Protein AF-A0A485JNU6-F1 (afdb_monomer_lite)

Radius of gyration: 19.44 Å; chains: 1; bounding box: 42×52×50 Å

pLDDT: mean 70.12, std 13.28, range [35.22, 85.44]

Structure (mmCIF, N/CA/C/O backbone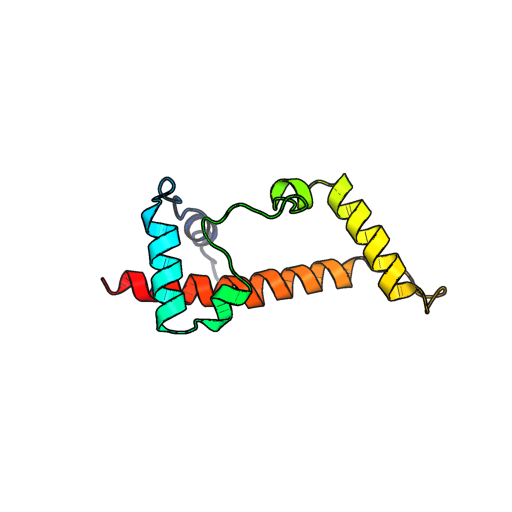):
data_AF-A0A485JNU6-F1
#
_entry.id   AF-A0A485JNU6-F1
#
loop_
_atom_site.group_PDB
_atom_site.id
_atom_site.type_symbol
_atom_site.label_atom_id
_atom_site.label_alt_id
_atom_site.label_comp_id
_atom_site.label_asym_id
_atom_site.label_entity_id
_atom_site.label_seq_id
_atom_site.pdbx_PDB_ins_code
_atom_site.Cartn_x
_atom_site.Cartn_y
_atom_site.Cartn_z
_atom_site.occupancy
_atom_site.B_iso_or_equiv
_atom_site.auth_seq_id
_atom_site.auth_comp_id
_atom_site.auth_asym_id
_atom_site.auth_atom_id
_atom_site.pdbx_PDB_model_num
ATOM 1 N N . MET A 1 1 ? 23.496 36.790 13.966 1.00 37.41 1 MET A N 1
ATOM 2 C CA . MET A 1 1 ? 22.168 36.140 13.982 1.00 37.41 1 MET A CA 1
ATOM 3 C C . MET A 1 1 ? 22.315 34.749 13.380 1.00 37.41 1 MET A C 1
ATOM 5 O O . MET A 1 1 ? 22.243 34.613 12.170 1.00 37.41 1 MET A O 1
ATOM 9 N N . ALA A 1 2 ? 22.625 33.742 14.199 1.00 35.22 2 ALA A N 1
ATOM 10 C CA . ALA A 1 2 ? 22.737 32.352 13.760 1.00 35.22 2 ALA A CA 1
ATOM 11 C C . ALA A 1 2 ? 21.546 31.586 14.339 1.00 35.22 2 ALA A C 1
ATOM 13 O O . ALA A 1 2 ? 21.420 31.462 15.557 1.00 35.22 2 ALA A O 1
ATOM 14 N N . TYR A 1 3 ? 20.642 31.148 13.465 1.00 41.25 3 TYR A N 1
ATOM 15 C CA . TYR A 1 3 ? 19.515 30.297 13.829 1.00 41.25 3 TYR A CA 1
ATOM 16 C C . TYR A 1 3 ? 20.069 28.966 14.348 1.00 41.25 3 TYR A C 1
ATOM 18 O O . TYR A 1 3 ? 20.634 28.176 13.597 1.00 41.25 3 TYR A O 1
ATOM 26 N N . ARG A 1 4 ? 19.949 28.740 15.657 1.00 42.59 4 ARG A N 1
ATOM 27 C CA . ARG A 1 4 ? 20.253 27.461 16.298 1.00 42.59 4 ARG A CA 1
ATOM 28 C C . ARG A 1 4 ? 18.991 26.609 16.195 1.00 42.59 4 ARG A C 1
ATOM 30 O O . ARG A 1 4 ? 18.129 26.666 17.067 1.00 42.59 4 ARG A O 1
ATOM 37 N N . SER A 1 5 ? 18.844 25.892 15.086 1.00 44.84 5 SER A N 1
ATOM 38 C CA . SER A 1 5 ? 17.778 24.906 14.896 1.00 44.84 5 SER A CA 1
ATOM 39 C C . SER A 1 5 ? 17.937 23.824 15.966 1.00 44.84 5 SER A C 1
ATOM 41 O O . SER A 1 5 ? 18.930 23.100 15.977 1.00 44.84 5 SER A O 1
ATOM 43 N N . ALA A 1 6 ? 17.013 23.767 16.922 1.00 48.31 6 ALA A N 1
ATOM 44 C CA . ALA A 1 6 ? 17.034 22.781 17.994 1.00 48.31 6 ALA A CA 1
ATOM 45 C C . ALA A 1 6 ? 16.864 21.360 17.413 1.00 48.31 6 ALA A C 1
ATOM 47 O O . ALA A 1 6 ? 15.882 21.130 16.704 1.00 48.31 6 ALA A O 1
ATOM 48 N N . PRO A 1 7 ? 17.736 20.386 17.737 1.00 47.34 7 PRO A N 1
ATOM 49 C CA . PRO A 1 7 ? 17.622 19.004 17.261 1.00 47.34 7 PRO A CA 1
ATOM 50 C C . PRO A 1 7 ? 16.584 18.202 18.072 1.00 47.34 7 PRO A C 1
ATOM 52 O O . PRO A 1 7 ? 16.773 17.027 18.354 1.00 47.34 7 PRO A O 1
ATOM 55 N N . LEU A 1 8 ? 15.492 18.840 18.509 1.00 47.16 8 LEU A N 1
ATOM 56 C CA . LEU A 1 8 ? 14.525 18.244 19.441 1.00 47.16 8 LEU A CA 1
ATOM 57 C C . LEU A 1 8 ? 13.275 17.666 18.765 1.00 47.16 8 LEU A C 1
ATOM 59 O O . LEU A 1 8 ? 12.410 17.139 19.458 1.00 47.16 8 LEU A O 1
ATOM 63 N N . TYR A 1 9 ? 13.158 17.753 17.437 1.00 44.72 9 TYR A N 1
ATOM 64 C CA . TYR A 1 9 ? 11.950 17.308 16.729 1.00 44.72 9 TYR A CA 1
ATOM 65 C C . TYR A 1 9 ? 12.046 15.924 16.078 1.00 44.72 9 TYR A C 1
ATOM 67 O O . TYR A 1 9 ? 11.007 15.320 15.823 1.00 44.72 9 TYR A O 1
ATOM 75 N N . GLU A 1 10 ? 13.243 15.379 15.855 1.00 44.72 10 GLU A N 1
ATOM 76 C CA . GLU A 1 10 ? 13.376 14.051 15.235 1.00 44.72 10 GLU A CA 1
ATOM 77 C C . GLU A 1 10 ? 12.984 12.915 16.185 1.00 44.72 10 GLU A C 1
ATOM 79 O O . GLU A 1 10 ? 12.347 11.956 15.762 1.00 44.72 10 GLU A O 1
ATOM 84 N N . ASP A 1 11 ? 13.243 13.054 17.486 1.00 46.91 11 ASP A N 1
ATOM 85 C CA . ASP A 1 11 ? 12.910 12.007 18.460 1.00 46.91 11 ASP A CA 1
ATOM 86 C C . ASP A 1 11 ? 11.410 11.928 18.803 1.00 46.91 11 ASP A C 1
ATOM 88 O O . ASP A 1 11 ? 10.934 10.897 19.277 1.00 46.91 11 ASP A O 1
ATOM 92 N N . VAL A 1 12 ? 10.640 12.997 18.570 1.00 50.81 12 VAL A N 1
ATOM 93 C CA . VAL A 1 12 ? 9.218 13.062 18.965 1.00 50.81 12 VAL A CA 1
ATOM 94 C C . VAL A 1 12 ? 8.301 12.460 17.899 1.00 50.81 12 VAL A C 1
ATOM 96 O O . VAL A 1 12 ? 7.276 11.870 18.236 1.00 50.81 12 VAL A O 1
ATOM 99 N N . ILE A 1 13 ? 8.669 12.556 16.619 1.00 52.53 13 ILE A N 1
ATOM 100 C CA . ILE A 1 13 ? 7.831 12.058 15.517 1.00 52.53 13 ILE A CA 1
ATOM 101 C C . ILE A 1 13 ? 7.850 10.521 15.462 1.00 52.53 13 ILE A C 1
ATOM 103 O O . ILE A 1 13 ? 6.830 9.908 15.151 1.00 52.53 13 ILE A O 1
ATOM 107 N N . TRP A 1 14 ? 8.966 9.889 15.840 1.00 49.03 14 TRP A N 1
ATOM 108 C CA . TRP A 1 14 ? 9.146 8.435 15.737 1.00 49.03 14 TRP A CA 1
ATOM 109 C C . TRP A 1 14 ? 8.877 7.653 17.032 1.00 49.03 14 TRP A C 1
ATOM 111 O O . TRP A 1 14 ? 8.797 6.428 16.991 1.00 49.03 14 TRP A O 1
ATOM 121 N N . ARG A 1 15 ? 8.691 8.326 18.178 1.00 44.19 15 ARG A N 1
ATOM 122 C CA . ARG A 1 15 ? 8.398 7.691 19.481 1.00 44.19 15 ARG A CA 1
ATOM 123 C C . ARG A 1 15 ? 6.930 7.779 19.892 1.00 44.19 15 ARG A C 1
ATOM 125 O O . ARG A 1 15 ? 6.617 7.871 21.079 1.00 44.19 15 ARG A O 1
ATOM 132 N N . THR A 1 16 ? 5.998 7.693 18.947 1.00 46.50 16 THR A N 1
ATOM 133 C CA . THR A 1 16 ? 4.693 7.147 19.333 1.00 46.50 16 THR A CA 1
ATOM 134 C C . THR A 1 16 ? 4.935 5.676 19.630 1.00 46.50 16 THR A C 1
ATOM 136 O O . THR A 1 16 ? 5.048 4.857 18.726 1.00 46.50 16 THR A O 1
ATOM 139 N N . HIS A 1 17 ? 5.109 5.359 20.914 1.00 45.12 17 HIS A N 1
ATOM 140 C CA . HIS A 1 17 ? 5.070 3.992 21.401 1.00 45.12 17 HIS A CA 1
ATOM 141 C C . HIS A 1 17 ? 3.734 3.420 20.927 1.00 45.12 17 HIS A C 1
ATOM 143 O O . HIS A 1 17 ? 2.692 3.745 21.497 1.00 45.12 17 HIS A O 1
ATOM 149 N N . LEU A 1 18 ? 3.753 2.660 19.829 1.00 48.41 18 LEU A N 1
ATOM 150 C CA . LEU A 1 18 ? 2.603 1.902 19.362 1.00 48.41 18 LEU A CA 1
ATOM 151 C C . LEU A 1 18 ? 2.252 0.993 20.534 1.00 48.41 18 LEU A C 1
ATOM 153 O O . LEU A 1 18 ? 2.978 0.044 20.832 1.00 48.41 18 LEU A O 1
ATOM 157 N N . GLN A 1 19 ? 1.222 1.378 21.290 1.00 48.44 19 GLN A N 1
ATOM 158 C CA . GLN A 1 19 ? 0.692 0.541 22.351 1.00 48.44 19 GLN A CA 1
ATOM 159 C C . GLN A 1 19 ? 0.428 -0.847 21.755 1.00 48.44 19 GLN A C 1
ATOM 161 O O . GLN A 1 19 ? 0.094 -0.942 20.566 1.00 48.44 19 GLN A O 1
ATOM 166 N N . PRO A 1 20 ? 0.658 -1.917 22.536 1.00 48.06 20 PRO A N 1
ATOM 167 C CA . PRO A 1 20 ? 0.444 -3.279 22.069 1.00 48.06 20 PRO A CA 1
ATOM 168 C C . PRO A 1 20 ? -0.925 -3.375 21.398 1.00 48.06 20 PRO A C 1
ATOM 170 O O . PRO A 1 20 ? -1.860 -2.721 21.840 1.00 48.06 20 PRO A O 1
ATOM 173 N N . GLN A 1 21 ? -0.980 -4.131 20.299 1.00 54.06 21 GLN A N 1
ATOM 174 C CA . GLN A 1 21 ? -2.117 -4.261 19.388 1.00 54.06 21 GLN A CA 1
ATOM 175 C C . GLN A 1 21 ? -3.445 -4.398 20.143 1.00 54.06 21 GLN A C 1
ATOM 177 O O . GLN A 1 21 ? -3.879 -5.499 20.476 1.00 54.06 21 GLN A O 1
ATOM 182 N N . ASP A 1 22 ? -4.103 -3.272 20.404 1.00 55.38 22 ASP A N 1
ATOM 183 C CA . ASP A 1 22 ? -5.470 -3.280 20.882 1.00 55.38 22 ASP A CA 1
ATOM 184 C C . ASP A 1 22 ? -6.306 -3.777 19.705 1.00 55.38 22 ASP A C 1
ATOM 186 O O . ASP A 1 22 ? -6.473 -3.057 18.719 1.00 55.38 22 ASP A O 1
ATOM 190 N N . ALA A 1 23 ? -6.865 -4.985 19.787 1.00 56.94 23 ALA A N 1
ATOM 191 C CA . ALA A 1 23 ? -7.852 -5.463 18.811 1.00 56.94 23 ALA A CA 1
ATOM 192 C C . ALA A 1 23 ? -9.003 -4.441 18.629 1.00 56.94 23 ALA A C 1
ATOM 194 O O . ALA A 1 23 ? -9.599 -4.311 17.561 1.00 56.94 23 ALA A O 1
ATOM 195 N N . GLY A 1 24 ? -9.258 -3.614 19.652 1.00 67.50 24 GLY A N 1
ATOM 196 C CA . GLY A 1 24 ? -10.185 -2.486 19.583 1.00 67.50 24 GLY A CA 1
ATOM 197 C C . GLY A 1 24 ? -9.716 -1.305 18.724 1.00 67.50 24 GLY A C 1
ATOM 198 O O . GLY A 1 24 ? -10.555 -0.550 18.239 1.00 67.50 24 GLY A O 1
ATOM 199 N N . LEU A 1 25 ? -8.413 -1.114 18.489 1.00 73.69 25 LEU A N 1
ATOM 200 C CA . LEU A 1 25 ? -7.890 0.022 17.725 1.00 73.69 25 LEU A CA 1
ATOM 201 C C . LEU A 1 25 ? -8.230 -0.094 16.242 1.00 73.69 25 LEU A C 1
ATOM 203 O O . LEU A 1 25 ? -8.721 0.884 15.677 1.00 73.69 25 LEU A O 1
ATOM 207 N N . ALA A 1 26 ? -8.012 -1.262 15.636 1.00 77.75 26 ALA A N 1
ATOM 208 C CA . ALA A 1 26 ? -8.362 -1.503 14.240 1.00 77.75 26 ALA A CA 1
ATOM 209 C C . ALA A 1 26 ? -9.876 -1.389 14.027 1.00 77.75 26 ALA A C 1
ATOM 211 O O . ALA A 1 26 ? -10.320 -0.675 13.125 1.00 77.75 26 ALA A O 1
ATOM 212 N N . GLN A 1 27 ? -10.665 -1.981 14.929 1.00 77.25 27 GLN A N 1
ATOM 213 C CA . GLN A 1 27 ? -12.123 -1.893 14.893 1.00 77.25 27 GLN A CA 1
ATOM 214 C C . GLN A 1 27 ? -12.630 -0.452 15.073 1.00 77.25 27 GLN A C 1
ATOM 216 O O . GLN A 1 27 ? -13.525 -0.017 14.351 1.00 77.25 27 GLN A O 1
ATOM 221 N N . ALA A 1 28 ? -12.036 0.332 15.976 1.00 74.94 28 ALA A N 1
ATOM 222 C CA . ALA A 1 28 ? -12.404 1.732 16.190 1.00 74.94 28 ALA A CA 1
ATOM 223 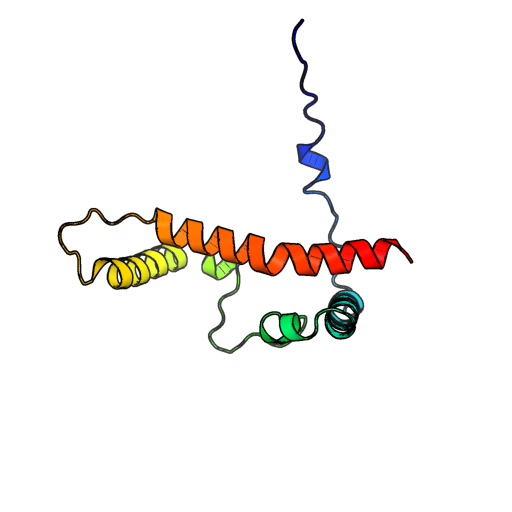C C . ALA A 1 28 ? -12.004 2.643 15.016 1.00 74.94 28 ALA A C 1
ATOM 225 O O . ALA A 1 28 ? -12.735 3.579 14.682 1.00 74.94 28 ALA A O 1
ATOM 226 N N . ILE A 1 29 ? -10.866 2.377 14.363 1.00 78.06 29 ILE A N 1
ATOM 227 C CA . ILE A 1 29 ? -10.480 3.081 13.132 1.00 78.06 29 ILE A CA 1
ATOM 228 C C . ILE A 1 29 ? -11.465 2.726 12.018 1.00 78.06 29 ILE A C 1
ATOM 230 O O . ILE A 1 29 ? -11.987 3.626 11.364 1.00 78.06 29 ILE A O 1
ATOM 234 N N . ARG A 1 30 ? -11.786 1.439 11.849 1.00 80.69 30 ARG A N 1
ATOM 235 C CA . ARG A 1 30 ? -12.775 0.969 10.873 1.00 80.69 30 ARG A CA 1
ATOM 236 C C . ARG A 1 30 ? -14.140 1.622 11.089 1.00 80.69 30 ARG A C 1
ATOM 238 O O . ARG A 1 30 ? -14.711 2.113 10.124 1.00 80.69 30 ARG A O 1
ATOM 245 N N . ALA A 1 31 ? -14.625 1.695 12.330 1.00 79.88 31 ALA A N 1
ATOM 246 C CA . ALA A 1 31 ? -15.884 2.360 12.670 1.00 79.88 31 ALA A CA 1
ATOM 247 C C . ALA A 1 31 ? -15.853 3.859 12.324 1.00 79.88 31 ALA A C 1
ATOM 249 O O . ALA A 1 31 ? -16.753 4.358 11.654 1.00 79.88 31 ALA A O 1
ATOM 250 N N . THR A 1 32 ? -14.772 4.558 12.690 1.00 78.19 32 THR A N 1
ATOM 251 C CA . THR A 1 32 ? -14.598 5.985 12.366 1.00 78.19 32 THR A CA 1
ATOM 252 C C . THR A 1 32 ? -14.572 6.235 10.853 1.00 78.19 32 THR A C 1
ATOM 254 O O . THR A 1 32 ? -15.113 7.241 10.384 1.00 78.19 32 THR A O 1
ATOM 257 N N . ILE A 1 33 ? -13.934 5.345 10.082 1.00 80.44 33 ILE A N 1
ATOM 258 C CA . ILE A 1 33 ? -13.882 5.436 8.619 1.00 80.44 33 ILE A CA 1
ATOM 259 C C . ILE A 1 33 ? -15.255 5.119 8.018 1.00 80.44 33 ILE A C 1
ATOM 261 O O . ILE A 1 33 ? -15.711 5.888 7.178 1.00 80.44 33 ILE A O 1
ATOM 265 N N . ALA A 1 34 ? -15.935 4.060 8.468 1.00 81.69 34 ALA A N 1
ATOM 266 C CA . ALA A 1 34 ? -17.275 3.694 8.002 1.00 81.69 34 ALA A CA 1
ATOM 267 C C . ALA A 1 34 ? -18.273 4.849 8.171 1.00 81.69 34 ALA A C 1
ATOM 269 O O . ALA A 1 34 ? -18.992 5.183 7.238 1.00 81.69 34 ALA A O 1
ATOM 270 N N . GLU A 1 35 ? -18.256 5.517 9.326 1.00 78.94 35 GLU A N 1
ATOM 271 C CA . GLU A 1 35 ? -19.181 6.611 9.642 1.00 78.94 35 GLU A CA 1
AT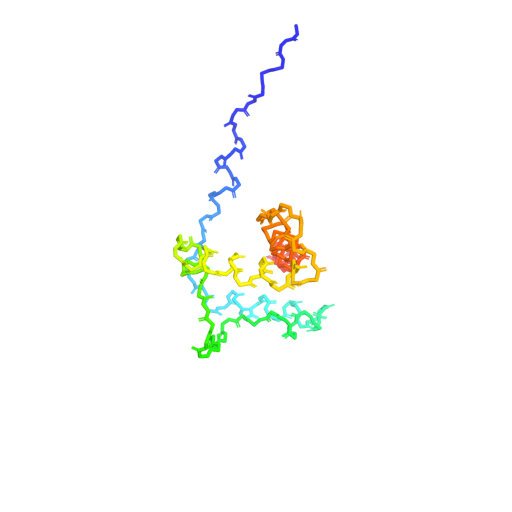OM 272 C C . GLU A 1 35 ? -19.003 7.842 8.737 1.00 78.94 35 GLU A C 1
ATOM 274 O O . GLU A 1 35 ? -19.953 8.576 8.478 1.00 78.94 35 GLU A O 1
ATOM 279 N N . HIS A 1 36 ? -17.790 8.094 8.239 1.00 74.00 36 HIS A N 1
ATOM 280 C CA . HIS A 1 36 ? -17.477 9.374 7.600 1.00 74.00 36 HIS A CA 1
ATOM 281 C C . HIS A 1 36 ? -17.040 9.277 6.143 1.00 74.00 36 HIS A C 1
ATOM 283 O O . HIS A 1 36 ? -17.202 10.240 5.390 1.00 74.00 36 HIS A O 1
ATOM 289 N N . ARG A 1 37 ? -16.408 8.169 5.758 1.00 75.19 37 ARG A N 1
ATOM 290 C CA . ARG A 1 37 ? -15.785 7.937 4.451 1.00 75.19 37 ARG A CA 1
ATOM 291 C C . ARG A 1 37 ? -15.751 6.433 4.155 1.00 75.19 37 ARG A C 1
ATOM 293 O O . ARG A 1 37 ? -14.680 5.864 3.961 1.00 75.19 37 ARG A O 1
ATOM 300 N N . GLU A 1 38 ? -16.924 5.804 4.106 1.00 78.50 38 GLU A N 1
ATOM 301 C CA . GLU A 1 38 ? -17.071 4.353 3.906 1.00 78.50 38 GLU A CA 1
ATOM 302 C C . GLU A 1 38 ? -16.307 3.818 2.682 1.00 78.50 38 GLU A C 1
ATOM 304 O O . GLU A 1 38 ? -15.664 2.778 2.778 1.00 78.50 38 GLU A O 1
ATOM 309 N N . HIS A 1 39 ? -16.260 4.573 1.578 1.00 78.44 39 HIS A N 1
ATOM 310 C CA . HIS A 1 39 ? -15.505 4.207 0.368 1.00 78.44 39 HIS A CA 1
ATOM 311 C C . HIS A 1 39 ? -14.008 3.944 0.614 1.00 78.44 39 HIS A C 1
ATOM 313 O O . HIS A 1 39 ? -13.370 3.238 -0.158 1.00 78.44 39 HIS A O 1
ATOM 319 N N . LEU A 1 40 ? -13.412 4.475 1.687 1.00 76.00 40 LEU A N 1
ATOM 320 C CA . LEU A 1 40 ? -12.014 4.180 2.020 1.00 76.00 40 LEU A CA 1
ATOM 321 C C . LEU A 1 40 ? -11.832 2.739 2.519 1.00 76.00 40 LEU A C 1
ATOM 323 O O . LEU A 1 40 ? -10.744 2.188 2.368 1.00 76.00 40 LEU A O 1
ATOM 327 N N . LEU A 1 41 ? -12.884 2.100 3.044 1.00 79.56 41 LEU A N 1
ATOM 328 C CA . LEU A 1 41 ? -12.867 0.683 3.423 1.00 79.56 41 LEU A CA 1
ATOM 329 C C . LEU A 1 41 ? -12.899 -0.258 2.216 1.00 79.56 41 LEU A C 1
ATOM 331 O O . LEU A 1 41 ? -12.627 -1.445 2.375 1.00 79.56 41 LEU A O 1
ATOM 335 N N . GLU A 1 42 ? -13.180 0.234 1.006 1.00 79.31 42 GLU A N 1
ATOM 336 C CA . GLU A 1 42 ? -13.018 -0.574 -0.207 1.00 79.31 42 GLU A CA 1
ATOM 337 C C . GLU A 1 42 ? -11.541 -0.916 -0.436 1.00 79.31 42 GLU A C 1
ATOM 339 O O . GLU A 1 42 ? -11.224 -2.059 -0.771 1.00 79.31 42 GLU A O 1
ATOM 344 N N . PHE A 1 43 ? -10.649 0.043 -0.162 1.00 74.19 43 PHE A N 1
ATOM 345 C CA . PHE A 1 43 ? -9.205 -0.064 -0.391 1.00 74.19 43 PHE A CA 1
ATOM 346 C C . PHE A 1 43 ? -8.403 -0.405 0.870 1.00 74.19 43 PHE A C 1
ATOM 348 O O . PHE A 1 43 ? -7.327 -0.991 0.769 1.00 74.19 43 PHE A O 1
ATOM 355 N N . ILE A 1 44 ? -8.903 -0.046 2.056 1.00 78.00 44 ILE A N 1
ATOM 356 C CA . ILE A 1 44 ? -8.208 -0.242 3.331 1.00 78.00 44 ILE A CA 1
ATOM 357 C C . ILE A 1 44 ? -8.929 -1.318 4.139 1.00 78.00 44 ILE A C 1
ATOM 359 O O . ILE A 1 44 ? -10.024 -1.103 4.658 1.00 78.00 44 ILE A O 1
ATOM 363 N N . ARG A 1 45 ? -8.276 -2.473 4.288 1.00 79.19 45 ARG A N 1
ATOM 364 C CA . ARG A 1 45 ? -8.728 -3.568 5.152 1.00 79.19 45 ARG A CA 1
ATOM 365 C C . ARG A 1 45 ? -7.874 -3.594 6.412 1.00 79.19 45 ARG A C 1
ATOM 367 O O . ARG A 1 45 ? -6.655 -3.714 6.336 1.00 79.19 45 ARG A O 1
ATOM 374 N N . LEU A 1 46 ? -8.518 -3.410 7.561 1.00 79.38 46 LEU A N 1
ATOM 375 C CA . LEU A 1 46 ? -7.880 -3.377 8.876 1.00 79.38 46 LEU A CA 1
ATOM 376 C C . LEU A 1 46 ? -8.298 -4.629 9.644 1.00 79.38 46 LEU A C 1
ATOM 378 O O . LEU A 1 46 ? -9.495 -4.897 9.728 1.00 79.38 46 LEU A O 1
ATOM 382 N N . ASP A 1 47 ? -7.321 -5.350 10.197 1.00 76.31 47 ASP A N 1
ATOM 383 C CA . ASP A 1 47 ? -7.520 -6.589 10.974 1.00 76.31 47 ASP A CA 1
ATOM 384 C C . ASP A 1 47 ? -8.238 -7.722 10.211 1.00 76.31 47 ASP A C 1
ATOM 386 O O . ASP A 1 47 ? -8.856 -8.612 10.787 1.00 76.31 47 ASP A O 1
ATOM 390 N N . GLU A 1 48 ? -8.158 -7.693 8.880 1.00 79.50 48 GLU A N 1
ATOM 391 C CA . GLU A 1 48 ? -8.642 -8.764 8.011 1.00 79.50 48 GLU A CA 1
ATOM 392 C C . GLU A 1 48 ? -7.458 -9.619 7.531 1.00 79.50 48 GLU A C 1
ATOM 394 O O . GLU A 1 48 ? -6.350 -9.094 7.360 1.00 79.50 48 GLU A O 1
ATOM 399 N N . PRO A 1 49 ? -7.659 -10.930 7.294 1.00 78.31 49 PRO A N 1
ATOM 400 C CA . PRO A 1 49 ? -6.601 -11.787 6.780 1.00 78.31 49 PRO A CA 1
ATOM 401 C C . PRO A 1 49 ? -6.108 -11.260 5.432 1.00 78.31 49 PRO A C 1
ATOM 403 O O . PRO A 1 49 ? -6.891 -11.011 4.512 1.00 78.31 49 PRO A O 1
ATOM 406 N N . ALA A 1 50 ? -4.790 -11.097 5.317 1.00 79.00 50 ALA A N 1
ATOM 407 C CA . ALA A 1 50 ? -4.179 -10.673 4.070 1.00 79.00 50 ALA A CA 1
ATOM 408 C C . ALA A 1 50 ? -4.461 -11.710 2.960 1.00 79.00 50 ALA A C 1
ATOM 410 O O . ALA A 1 50 ? -4.484 -12.915 3.235 1.00 79.00 50 ALA A O 1
ATOM 411 N N . PRO A 1 51 ? -4.660 -11.274 1.703 1.00 82.44 51 PRO A N 1
ATOM 412 C CA . PRO A 1 51 ? -4.832 -12.200 0.591 1.00 82.44 51 PRO A CA 1
ATOM 413 C C . PRO A 1 51 ? -3.627 -13.145 0.468 1.00 82.44 51 PRO A C 1
ATOM 415 O O . PRO A 1 51 ? -2.501 -12.757 0.764 1.00 82.44 51 PRO A O 1
ATOM 418 N N . LEU A 1 52 ? -3.846 -14.368 -0.028 1.00 75.06 52 LEU A N 1
ATOM 419 C CA . LEU A 1 52 ? -2.830 -15.439 -0.081 1.00 75.06 52 LEU A CA 1
ATOM 420 C C . LEU A 1 52 ? -1.519 -15.044 -0.785 1.00 75.06 52 LEU A C 1
ATOM 422 O O . LEU A 1 52 ? -0.459 -15.557 -0.444 1.00 75.06 52 LEU A O 1
ATOM 426 N N . ASN A 1 53 ? -1.588 -14.116 -1.743 1.00 79.31 53 ASN A N 1
ATOM 427 C CA . ASN A 1 53 ? -0.437 -13.637 -2.513 1.00 79.31 53 ASN A CA 1
ATOM 428 C C . ASN A 1 53 ? 0.041 -12.245 -2.065 1.00 79.31 53 ASN A C 1
ATOM 430 O O . ASN A 1 53 ? 0.820 -11.601 -2.769 1.00 79.31 53 ASN A O 1
ATOM 434 N N . ALA A 1 54 ? -0.461 -11.738 -0.937 1.00 81.81 54 ALA A N 1
ATOM 435 C CA . ALA A 1 54 ? -0.041 -10.457 -0.402 1.00 81.81 54 ALA A CA 1
ATOM 436 C C . ALA A 1 54 ? 1.346 -10.576 0.225 1.00 81.81 54 ALA A C 1
ATOM 438 O O . ALA A 1 54 ? 1.644 -11.505 0.974 1.00 81.81 54 ALA A O 1
ATOM 439 N N . MET A 1 55 ? 2.182 -9.587 -0.062 1.00 80.06 55 MET A N 1
ATOM 440 C CA . MET A 1 55 ? 3.500 -9.470 0.529 1.00 80.06 55 MET A CA 1
ATOM 441 C C . MET A 1 55 ? 3.453 -8.403 1.620 1.00 80.06 55 MET A C 1
ATOM 443 O O . MET A 1 55 ? 2.949 -7.301 1.402 1.00 80.06 55 MET A O 1
ATOM 447 N N . THR A 1 56 ? 3.968 -8.725 2.804 1.00 83.06 56 THR A N 1
ATOM 448 C CA . THR A 1 56 ? 4.109 -7.736 3.883 1.00 83.06 56 THR A CA 1
ATOM 449 C C . THR A 1 56 ? 5.091 -6.637 3.477 1.00 83.06 56 THR A C 1
ATOM 451 O O . THR A 1 56 ? 5.958 -6.853 2.628 1.00 83.06 56 THR A O 1
ATOM 454 N N . LEU A 1 57 ? 5.015 -5.467 4.122 1.00 77.19 57 LEU A N 1
ATOM 455 C CA . LEU A 1 57 ? 5.953 -4.371 3.856 1.00 77.19 57 LEU A CA 1
ATOM 456 C C . LEU A 1 57 ? 7.415 -4.814 4.026 1.00 77.19 57 LEU A C 1
ATOM 458 O O . LEU A 1 57 ? 8.245 -4.476 3.192 1.00 77.19 57 LEU A O 1
ATOM 462 N N . ALA A 1 58 ? 7.714 -5.615 5.055 1.00 76.06 58 ALA A N 1
ATOM 463 C CA . ALA A 1 58 ? 9.062 -6.118 5.324 1.00 76.06 58 ALA A CA 1
ATOM 464 C C . ALA A 1 58 ? 9.576 -7.057 4.221 1.00 76.06 58 ALA A C 1
ATOM 466 O O . ALA A 1 58 ? 10.738 -6.987 3.821 1.00 76.06 58 ALA A O 1
ATOM 467 N N . GLN A 1 59 ? 8.702 -7.923 3.703 1.00 79.56 59 GLN A N 1
ATOM 468 C CA . GLN A 1 59 ? 9.031 -8.793 2.576 1.00 79.56 59 GLN A CA 1
ATOM 469 C C . GLN A 1 59 ? 9.203 -7.977 1.286 1.00 79.56 59 GLN A C 1
ATOM 471 O O . GLN A 1 59 ? 10.145 -8.221 0.534 1.00 79.56 59 GLN A O 1
ATOM 476 N N . TRP A 1 60 ? 8.359 -6.963 1.067 1.00 79.56 60 TRP A N 1
ATOM 477 C CA . TRP A 1 60 ? 8.447 -6.060 -0.081 1.00 79.56 60 TRP A CA 1
ATOM 478 C C . TRP A 1 60 ? 9.722 -5.222 -0.078 1.00 79.56 60 TRP A C 1
ATOM 480 O O . TRP A 1 60 ? 10.377 -5.104 -1.109 1.00 79.56 60 TRP A O 1
ATOM 490 N N . SER A 1 61 ? 10.110 -4.692 1.084 1.00 77.12 61 SER A N 1
ATOM 491 C CA . SER A 1 61 ? 11.321 -3.886 1.246 1.00 77.12 61 SER A CA 1
ATOM 492 C C . SER A 1 61 ? 12.609 -4.706 1.188 1.00 77.12 61 SER A C 1
ATOM 494 O O . SER A 1 61 ? 13.695 -4.134 1.256 1.00 77.12 61 SER A O 1
ATOM 496 N N . SER A 1 62 ? 12.520 -6.038 1.099 1.00 85.44 62 SER A N 1
ATOM 497 C CA . SER A 1 62 ? 13.703 -6.873 0.912 1.00 85.44 62 SER A CA 1
ATOM 498 C C . SER A 1 62 ? 14.352 -6.571 -0.440 1.00 85.44 62 SER A C 1
ATOM 500 O O . SER A 1 62 ? 13.667 -6.420 -1.453 1.00 85.44 62 SER A O 1
ATOM 502 N N . THR A 1 63 ? 15.685 -6.502 -0.470 1.00 83.50 63 THR A N 1
ATOM 503 C CA . THR A 1 63 ? 16.447 -6.108 -1.666 1.00 83.50 63 THR A CA 1
ATOM 504 C C . THR A 1 63 ? 16.058 -6.929 -2.895 1.00 83.50 63 THR A C 1
ATOM 506 O O . THR A 1 63 ? 15.822 -6.370 -3.960 1.00 83.50 63 THR A O 1
ATOM 509 N N . ASN A 1 64 ? 15.908 -8.247 -2.741 1.00 84.94 64 ASN A N 1
ATOM 510 C CA . ASN A 1 64 ? 15.569 -9.138 -3.852 1.00 84.94 64 ASN A CA 1
ATOM 511 C C . ASN A 1 64 ? 14.150 -8.904 -4.387 1.00 84.94 64 ASN A C 1
ATOM 513 O O . ASN A 1 64 ? 13.960 -8.833 -5.603 1.00 84.94 64 ASN A O 1
ATOM 517 N N . ALA A 1 65 ? 13.156 -8.771 -3.502 1.00 84.12 65 ALA A N 1
ATOM 518 C CA . ALA A 1 65 ? 11.775 -8.537 -3.917 1.00 84.12 65 ALA A CA 1
ATOM 519 C C . ALA A 1 65 ? 11.626 -7.165 -4.586 1.00 84.12 65 ALA A C 1
ATOM 521 O O . ALA A 1 65 ? 11.023 -7.059 -5.655 1.00 84.12 65 ALA A O 1
ATOM 522 N N . LEU A 1 66 ? 12.245 -6.136 -4.003 1.00 82.44 66 LEU A N 1
ATOM 523 C CA . LEU A 1 66 ? 12.225 -4.775 -4.523 1.00 82.44 66 LEU A CA 1
ATOM 524 C C . LEU A 1 66 ? 12.922 -4.673 -5.887 1.00 82.44 66 LEU A C 1
ATOM 526 O O . LEU A 1 66 ? 12.363 -4.087 -6.813 1.00 82.44 66 LEU A O 1
ATOM 530 N N . SER A 1 67 ? 14.100 -5.283 -6.056 1.00 81.50 67 SER A N 1
ATOM 531 C CA . SER A 1 67 ? 14.802 -5.317 -7.346 1.00 81.50 67 SER A CA 1
ATOM 532 C C . SER A 1 67 ? 14.018 -6.070 -8.421 1.00 81.50 67 SER A C 1
ATOM 534 O O . SER A 1 67 ? 13.959 -5.608 -9.559 1.00 81.50 67 SER A O 1
ATOM 536 N N . SER A 1 68 ? 13.378 -7.190 -8.071 1.00 85.06 68 SER A N 1
ATOM 537 C CA . SER A 1 68 ? 12.532 -7.948 -9.000 1.00 85.06 68 SER A CA 1
ATOM 538 C C . SER A 1 68 ? 11.315 -7.135 -9.452 1.00 85.06 68 SER A C 1
ATOM 540 O O . SER A 1 68 ? 11.047 -7.015 -10.647 1.00 85.06 68 SER A O 1
ATOM 542 N N . LEU A 1 69 ? 10.622 -6.483 -8.513 1.00 82.56 69 LEU A N 1
ATOM 543 C CA . LEU A 1 69 ? 9.481 -5.618 -8.817 1.00 82.56 69 LEU A CA 1
ATOM 544 C C . LEU A 1 69 ? 9.876 -4.415 -9.677 1.00 82.56 69 LEU A C 1
ATOM 546 O O . LEU A 1 69 ? 9.165 -4.085 -10.625 1.00 82.56 69 LEU A O 1
ATOM 550 N N . LEU A 1 70 ? 11.018 -3.788 -9.386 1.00 81.62 70 LEU A N 1
ATOM 551 C CA . LEU A 1 70 ? 11.567 -2.714 -10.213 1.00 81.62 70 LEU A CA 1
ATOM 552 C C . LEU A 1 70 ? 11.870 -3.197 -11.630 1.00 81.62 70 LEU A C 1
ATOM 554 O O . LEU A 1 70 ? 11.519 -2.510 -12.587 1.00 81.62 70 LEU A O 1
ATOM 558 N N . ALA A 1 71 ? 12.462 -4.382 -11.780 1.00 82.69 71 ALA A N 1
ATOM 559 C CA . ALA A 1 71 ? 12.746 -4.959 -13.087 1.00 82.69 71 ALA A CA 1
ATOM 560 C C . ALA A 1 71 ? 11.453 -5.199 -13.884 1.00 82.69 71 ALA A C 1
ATOM 562 O O . ALA A 1 71 ? 11.341 -4.697 -14.999 1.00 82.69 71 ALA A O 1
ATOM 563 N N . VAL A 1 72 ? 10.454 -5.864 -13.293 1.00 84.25 72 VAL A N 1
ATOM 564 C CA . VAL A 1 72 ? 9.159 -6.147 -13.943 1.00 84.25 72 VAL A CA 1
ATOM 565 C C . VAL A 1 72 ? 8.416 -4.862 -14.312 1.00 84.25 72 VAL A C 1
ATOM 567 O O . VAL A 1 72 ? 7.907 -4.729 -15.424 1.00 84.25 72 VAL A O 1
ATOM 570 N N . TYR A 1 73 ? 8.365 -3.889 -13.401 1.00 80.81 73 TYR A N 1
ATOM 571 C CA . TYR A 1 73 ? 7.680 -2.627 -13.662 1.00 80.81 73 TYR A CA 1
ATOM 572 C C . TYR A 1 73 ? 8.406 -1.789 -14.714 1.00 80.81 73 TYR A C 1
ATOM 574 O O . TYR A 1 73 ? 7.759 -1.244 -15.605 1.00 80.81 73 TYR A O 1
ATOM 582 N N . SER A 1 74 ? 9.741 -1.705 -14.639 1.00 77.12 74 SER A N 1
ATOM 583 C CA . SER A 1 74 ? 10.547 -1.005 -15.644 1.00 77.12 74 SER A CA 1
ATOM 584 C C . SER A 1 74 ? 10.344 -1.616 -17.031 1.00 77.12 74 SER A C 1
ATOM 586 O O . SER A 1 74 ? 10.142 -0.882 -17.995 1.00 77.12 74 SER A O 1
ATOM 588 N N . ASP A 1 75 ? 10.298 -2.945 -17.132 1.00 82.19 75 ASP A N 1
ATOM 589 C CA . ASP A 1 75 ? 10.017 -3.636 -18.388 1.00 82.19 75 ASP A CA 1
ATOM 590 C C . ASP A 1 75 ? 8.632 -3.265 -18.931 1.00 82.19 75 ASP A C 1
ATOM 592 O O . ASP A 1 75 ? 8.495 -2.912 -20.099 1.00 82.19 75 ASP A O 1
ATOM 596 N N . HIS A 1 76 ? 7.618 -3.211 -18.064 1.00 82.56 76 HIS A N 1
ATOM 597 C CA . HIS A 1 76 ? 6.268 -2.817 -18.453 1.00 82.56 76 HIS A CA 1
ATOM 598 C C . HIS A 1 76 ? 6.173 -1.367 -18.962 1.00 82.56 76 HIS A C 1
ATOM 600 O O . HIS A 1 76 ? 5.558 -1.127 -20.003 1.00 82.56 76 HIS A O 1
ATOM 606 N N . ILE A 1 77 ? 6.768 -0.395 -18.258 1.00 80.75 77 ILE A N 1
ATOM 607 C CA . ILE A 1 77 ? 6.666 1.031 -18.627 1.00 80.75 77 ILE A CA 1
ATOM 608 C C . ILE A 1 77 ? 7.542 1.391 -19.833 1.00 80.75 77 ILE A C 1
ATOM 610 O O . ILE A 1 77 ? 7.150 2.229 -20.644 1.00 80.75 77 ILE A O 1
ATOM 614 N N . TYR A 1 78 ? 8.698 0.738 -19.989 1.00 79.50 78 TYR A N 1
ATOM 615 C CA . TYR A 1 78 ? 9.635 0.996 -21.085 1.00 79.50 78 TYR A CA 1
ATOM 616 C C . TYR A 1 78 ? 9.455 0.038 -22.272 1.00 79.50 78 TYR A C 1
ATOM 618 O O . TYR A 1 78 ? 10.174 0.173 -23.261 1.00 79.50 78 TYR A O 1
ATOM 626 N N . ARG A 1 79 ? 8.467 -0.874 -22.248 1.00 79.88 79 ARG A N 1
ATOM 627 C CA . ARG A 1 79 ? 8.217 -1.865 -23.321 1.00 79.88 79 ARG A CA 1
ATOM 628 C C . ARG A 1 79 ? 8.134 -1.267 -24.730 1.00 79.88 79 ARG A C 1
ATOM 630 O O . ARG A 1 79 ? 8.526 -1.902 -25.700 1.00 79.88 79 ARG A O 1
ATOM 637 N N . ASN A 1 80 ? 7.622 -0.040 -24.836 1.00 80.00 80 ASN A N 1
ATOM 638 C CA . ASN A 1 80 ? 7.414 0.664 -26.104 1.00 80.00 80 ASN A CA 1
ATOM 639 C C . ASN A 1 80 ? 8.523 1.688 -26.411 1.00 80.00 80 ASN A C 1
ATOM 641 O O . ASN A 1 80 ? 8.439 2.392 -27.413 1.00 80.00 80 ASN A O 1
ATOM 645 N N . GLN A 1 81 ? 9.528 1.823 -25.540 1.00 76.88 81 GLN A N 1
ATOM 646 C CA . GLN A 1 81 ? 10.582 2.838 -25.630 1.00 76.88 81 GLN A CA 1
ATOM 647 C C . GLN A 1 81 ? 11.960 2.212 -25.343 1.00 76.88 81 GLN A C 1
ATOM 649 O O . GLN A 1 81 ? 12.603 2.548 -24.347 1.00 76.88 81 GLN A O 1
ATOM 654 N N . PRO A 1 82 ? 12.442 1.304 -26.216 1.00 70.12 82 PRO A N 1
ATOM 655 C CA . PRO A 1 82 ? 13.654 0.514 -25.975 1.00 70.12 82 PRO A CA 1
ATOM 656 C C . PRO A 1 82 ? 14.946 1.346 -25.911 1.00 70.12 82 PRO A C 1
ATOM 658 O O . PRO A 1 82 ? 15.966 0.853 -25.440 1.00 70.12 82 PRO A O 1
ATOM 661 N N . THR A 1 83 ? 14.917 2.598 -26.373 1.00 74.00 83 THR A N 1
ATOM 662 C CA . THR A 1 83 ? 16.061 3.521 -26.373 1.00 74.00 83 THR A CA 1
ATOM 663 C C . THR A 1 83 ? 16.129 4.424 -25.137 1.00 74.00 83 THR A C 1
ATOM 665 O O . THR A 1 83 ? 17.106 5.155 -24.991 1.00 74.00 83 THR A O 1
ATOM 668 N N . MET A 1 84 ? 15.119 4.420 -24.256 1.00 73.38 84 MET A N 1
ATOM 669 C CA . MET A 1 84 ? 15.157 5.211 -23.022 1.00 73.38 84 MET A CA 1
ATOM 670 C C . MET A 1 84 ? 16.001 4.531 -21.940 1.00 73.38 84 MET A C 1
ATOM 672 O O . MET A 1 84 ? 15.927 3.320 -21.729 1.00 73.38 84 MET A O 1
ATOM 676 N N . ILE A 1 85 ? 16.768 5.340 -21.206 1.00 71.44 85 ILE A N 1
ATOM 677 C CA . ILE A 1 85 ? 17.477 4.893 -20.007 1.00 71.44 85 ILE A CA 1
ATOM 678 C C . ILE A 1 85 ? 16.427 4.519 -18.958 1.00 71.44 85 ILE A C 1
ATOM 680 O O . ILE A 1 85 ? 15.560 5.323 -18.616 1.00 71.44 85 ILE A O 1
ATOM 684 N N . ARG A 1 86 ? 16.495 3.281 -18.462 1.00 70.94 86 ARG A N 1
ATOM 685 C CA . ARG A 1 86 ? 15.560 2.770 -17.457 1.00 70.94 86 ARG A CA 1
ATOM 686 C C . ARG A 1 86 ? 15.799 3.486 -16.133 1.00 70.94 86 ARG A C 1
ATOM 688 O O . ARG A 1 86 ? 16.840 3.297 -15.507 1.00 70.94 86 ARG A O 1
ATOM 695 N N . GLU A 1 87 ? 14.830 4.273 -15.684 1.00 73.94 87 GLU A N 1
ATOM 696 C CA . GLU A 1 87 ? 14.868 4.885 -14.362 1.00 73.94 87 GLU A CA 1
ATOM 697 C C . GLU A 1 87 ? 14.004 4.091 -13.379 1.00 73.94 87 GLU A C 1
ATOM 699 O O . GLU A 1 87 ? 12.856 3.755 -13.655 1.00 73.94 87 GLU A O 1
ATOM 704 N N . ASN A 1 88 ? 14.542 3.833 -12.186 1.00 69.19 88 ASN A N 1
ATOM 705 C CA . ASN A 1 88 ? 13.811 3.198 -11.078 1.00 69.19 88 ASN A CA 1
ATOM 706 C C . ASN A 1 88 ? 12.951 4.202 -10.286 1.00 69.19 88 ASN A C 1
ATOM 708 O O . ASN A 1 88 ? 12.081 3.830 -9.496 1.00 69.19 88 ASN A O 1
ATOM 712 N N . LYS A 1 89 ? 13.198 5.497 -10.506 1.00 72.88 89 LYS A N 1
ATOM 713 C CA . LYS A 1 89 ? 12.555 6.628 -9.831 1.00 72.88 89 LYS A CA 1
ATOM 714 C C . LYS A 1 89 ? 11.025 6.686 -10.005 1.00 72.88 89 LYS A C 1
ATOM 716 O O . LYS A 1 89 ? 10.360 6.988 -9.013 1.00 72.88 89 LYS A O 1
ATOM 721 N N . PRO A 1 90 ? 10.438 6.360 -11.177 1.00 69.12 90 PRO A N 1
ATOM 722 C CA . PRO A 1 90 ? 8.991 6.408 -11.374 1.00 69.12 90 PRO A CA 1
ATOM 723 C C . PRO A 1 90 ? 8.227 5.448 -10.458 1.00 69.12 90 PRO A C 1
ATOM 725 O O . PRO A 1 90 ? 7.209 5.840 -9.896 1.00 69.12 90 PRO A O 1
ATOM 728 N N . LEU A 1 91 ? 8.724 4.219 -10.250 1.00 71.06 91 LEU A N 1
ATOM 729 C CA . LEU A 1 91 ? 8.042 3.245 -9.389 1.00 71.06 91 LEU A CA 1
ATOM 730 C C . LEU A 1 91 ? 8.083 3.670 -7.922 1.00 71.06 91 LEU A C 1
ATOM 732 O O . LEU A 1 91 ? 7.066 3.625 -7.239 1.00 71.06 91 LEU A O 1
ATOM 736 N N . ILE A 1 92 ? 9.254 4.101 -7.448 1.00 72.81 92 ILE A N 1
ATOM 737 C CA . ILE A 1 92 ? 9.448 4.508 -6.051 1.00 72.81 92 ILE A CA 1
ATOM 738 C C . ILE A 1 92 ? 8.620 5.761 -5.745 1.00 72.81 92 ILE A C 1
ATOM 740 O O . ILE A 1 92 ? 7.968 5.827 -4.705 1.00 72.81 92 ILE A O 1
ATOM 744 N N . SER A 1 93 ? 8.590 6.729 -6.666 1.00 76.94 93 SER A N 1
ATOM 745 C CA . SER A 1 93 ? 7.759 7.929 -6.530 1.00 76.94 93 SER A CA 1
ATOM 746 C C . SER A 1 93 ? 6.270 7.594 -6.509 1.00 76.94 93 SER A C 1
ATOM 748 O O . SER A 1 93 ? 5.540 8.113 -5.667 1.00 76.94 93 SER A O 1
ATOM 750 N N . LEU A 1 94 ? 5.820 6.702 -7.398 1.00 74.81 94 LEU A N 1
ATOM 751 C CA . LEU A 1 94 ? 4.429 6.259 -7.432 1.00 74.81 94 LEU A CA 1
ATOM 752 C C . LEU A 1 94 ? 4.042 5.568 -6.121 1.00 74.81 94 LEU A C 1
ATOM 754 O O . LEU A 1 94 ? 3.002 5.880 -5.549 1.00 74.81 94 LEU A O 1
ATOM 758 N N . TRP A 1 95 ? 4.903 4.689 -5.608 1.00 75.69 95 TRP A N 1
ATOM 759 C CA . TRP A 1 95 ? 4.688 4.026 -4.324 1.00 75.69 95 TRP A CA 1
ATOM 760 C C . TRP A 1 95 ? 4.615 5.018 -3.165 1.00 75.69 95 TRP A C 1
ATOM 762 O O . TRP A 1 95 ? 3.709 4.929 -2.343 1.00 75.69 95 TRP A O 1
ATOM 772 N N . ALA A 1 96 ? 5.523 5.996 -3.118 1.00 76.88 96 ALA A N 1
ATOM 773 C CA . ALA A 1 96 ? 5.502 7.037 -2.097 1.00 76.88 96 ALA A CA 1
ATOM 774 C C . ALA A 1 96 ? 4.222 7.884 -2.175 1.00 76.88 96 ALA A C 1
ATOM 776 O O . ALA A 1 96 ? 3.609 8.163 -1.145 1.00 76.88 96 ALA A O 1
ATOM 777 N N . GLN A 1 97 ? 3.781 8.248 -3.384 1.00 75.81 97 GLN A N 1
ATOM 778 C CA . GLN A 1 97 ? 2.536 8.990 -3.591 1.00 75.81 97 GLN A CA 1
ATOM 779 C C . GLN A 1 97 ? 1.302 8.184 -3.191 1.00 75.81 97 GLN A C 1
ATOM 781 O O . GLN A 1 97 ? 0.406 8.748 -2.573 1.00 75.81 97 GLN A O 1
ATOM 786 N N . TRP A 1 98 ? 1.253 6.886 -3.488 1.00 75.12 98 TRP A N 1
ATOM 787 C CA . TRP A 1 98 ? 0.150 6.026 -3.059 1.00 75.12 98 TRP A CA 1
ATOM 788 C C . TRP A 1 98 ? 0.153 5.808 -1.549 1.00 75.12 98 TRP A C 1
ATOM 790 O O . TRP A 1 98 ? -0.873 5.979 -0.901 1.00 75.12 98 TRP A O 1
ATOM 800 N N . TYR A 1 99 ? 1.305 5.492 -0.962 1.00 72.44 99 TYR A N 1
ATOM 801 C CA . TYR A 1 99 ? 1.413 5.247 0.471 1.00 72.44 99 TYR A CA 1
ATOM 802 C C . TYR A 1 99 ? 1.061 6.499 1.282 1.00 72.44 99 TYR A C 1
ATOM 804 O O . TYR A 1 99 ? 0.196 6.458 2.155 1.00 72.44 99 TYR A O 1
ATOM 812 N N . ILE A 1 100 ? 1.674 7.641 0.958 1.00 71.81 100 ILE A N 1
ATOM 813 C CA . ILE A 1 100 ? 1.416 8.894 1.671 1.00 71.81 100 ILE A CA 1
ATOM 814 C C . ILE A 1 100 ? 0.031 9.436 1.315 1.00 71.81 100 ILE A C 1
ATOM 816 O O . ILE A 1 100 ? -0.712 9.831 2.204 1.00 71.81 100 ILE A O 1
ATOM 820 N N . GLY A 1 101 ? -0.342 9.445 0.037 1.00 71.38 101 GLY A N 1
ATOM 821 C CA . GLY A 1 101 ? -1.590 10.050 -0.426 1.00 71.38 101 GLY A CA 1
ATOM 822 C C . GLY A 1 101 ? -2.843 9.264 -0.048 1.00 71.38 101 GLY A C 1
ATOM 823 O O . GLY A 1 101 ? -3.872 9.878 0.222 1.00 71.38 101 GLY A O 1
ATOM 824 N N . LEU A 1 102 ? -2.771 7.931 0.006 1.00 70.62 102 LEU A N 1
ATOM 825 C CA . LEU A 1 102 ? -3.934 7.084 0.272 1.00 70.62 102 LEU A CA 1
ATOM 826 C C . LEU A 1 102 ? -4.053 6.689 1.749 1.00 70.62 102 LEU A C 1
ATOM 828 O O . LEU A 1 102 ? -5.163 6.666 2.270 1.00 70.62 102 LEU A O 1
ATOM 832 N N . MET A 1 103 ? -2.942 6.392 2.438 1.00 70.44 103 MET A N 1
ATOM 833 C CA . MET A 1 103 ? -2.995 5.828 3.799 1.00 70.44 103 MET A CA 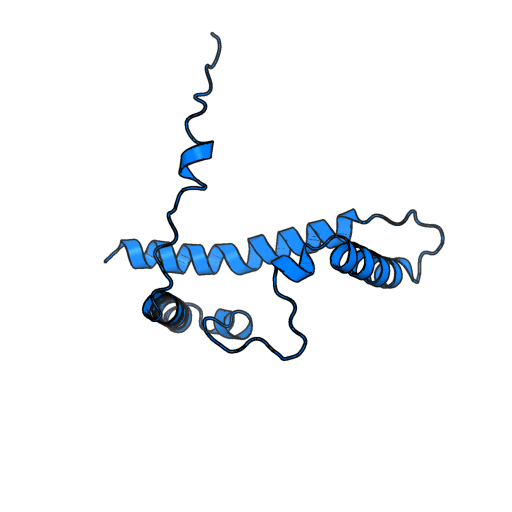1
ATOM 834 C C . MET A 1 103 ? -2.915 6.887 4.899 1.00 70.44 103 MET A C 1
ATOM 836 O O . MET A 1 103 ? -3.585 6.759 5.926 1.00 70.44 103 MET A O 1
ATOM 840 N N . VAL A 1 104 ? -2.123 7.946 4.712 1.00 71.88 104 VAL 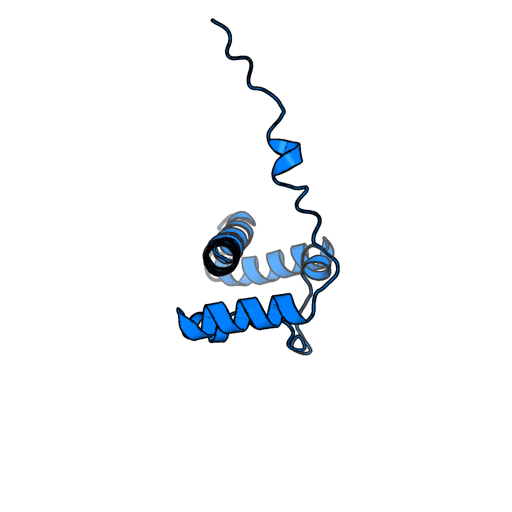A N 1
ATOM 841 C CA . VAL A 1 104 ? -1.898 8.946 5.771 1.00 71.88 104 VAL A CA 1
ATOM 842 C C . VAL A 1 104 ? -3.159 9.766 6.074 1.00 71.88 104 VAL A C 1
ATOM 844 O O . VAL A 1 104 ? -3.488 9.889 7.254 1.00 71.88 104 VAL A O 1
ATOM 847 N N . PRO A 1 105 ? -3.926 10.279 5.090 1.00 73.44 105 PRO A N 1
ATOM 848 C CA . PRO A 1 105 ? -5.138 11.045 5.374 1.00 73.44 105 PRO A CA 1
ATOM 849 C C . PRO A 1 105 ? -6.216 10.285 6.173 1.00 73.44 105 PRO A C 1
ATOM 851 O O . PRO A 1 105 ? -6.684 10.842 7.169 1.00 73.44 105 PRO A O 1
ATOM 854 N N . PRO A 1 106 ? -6.615 9.038 5.831 1.00 69.06 106 PRO A N 1
ATOM 855 C CA . PRO A 1 106 ? -7.606 8.300 6.618 1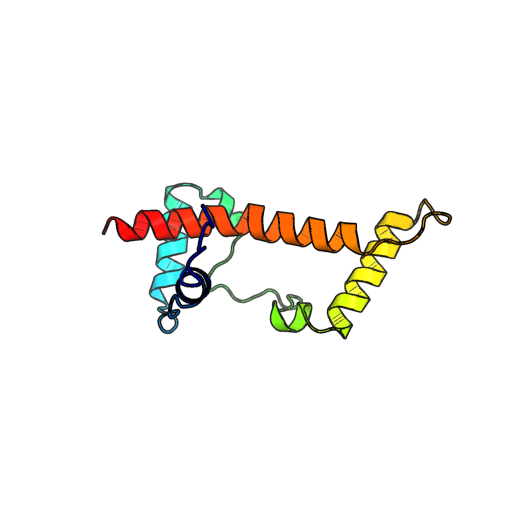.00 69.06 106 PRO A CA 1
ATOM 856 C C . PRO A 1 106 ? -7.131 7.989 8.033 1.00 69.06 106 PRO A C 1
ATOM 858 O O . PRO A 1 106 ? -7.905 8.135 8.978 1.00 69.06 106 PRO A O 1
ATOM 861 N N . LEU A 1 107 ? -5.863 7.601 8.196 1.00 73.31 107 LEU A N 1
ATOM 862 C CA . LEU A 1 107 ? -5.297 7.322 9.516 1.00 73.31 107 LEU A CA 1
ATOM 863 C C . LEU A 1 107 ? -5.215 8.593 10.363 1.00 73.31 107 LEU A C 1
ATOM 865 O O . LEU A 1 107 ? -5.604 8.581 11.528 1.00 73.31 107 LEU A O 1
ATOM 869 N N . MET A 1 108 ? -4.790 9.713 9.776 1.00 77.56 108 MET A N 1
ATOM 870 C CA . MET A 1 108 ? -4.749 11.004 10.459 1.00 77.56 108 MET A CA 1
ATOM 871 C C . MET A 1 108 ? -6.154 11.472 10.859 1.00 77.56 108 MET A C 1
ATOM 873 O O . MET A 1 108 ? -6.340 11.917 11.988 1.00 77.56 108 MET A O 1
ATOM 877 N N . LEU A 1 109 ? -7.159 11.318 9.990 1.00 71.88 109 LEU A N 1
ATOM 878 C CA . LEU A 1 109 ? -8.558 11.617 10.318 1.00 71.88 109 LEU A CA 1
ATOM 879 C C . LEU A 1 109 ? -9.085 10.736 11.458 1.00 71.88 109 LEU A C 1
ATOM 881 O O . LEU A 1 109 ? -9.727 11.250 12.376 1.00 71.88 109 LEU A O 1
ATOM 885 N N . ALA A 1 110 ? -8.796 9.434 11.425 1.00 73.19 110 ALA A N 1
ATOM 886 C CA . ALA A 1 110 ? -9.204 8.506 12.473 1.00 73.19 110 ALA A CA 1
ATOM 887 C C . ALA A 1 110 ? -8.543 8.840 13.824 1.00 73.19 110 ALA A C 1
ATOM 889 O O . ALA A 1 110 ? -9.213 8.868 14.857 1.00 73.19 110 ALA A O 1
ATOM 890 N N . LEU A 1 111 ? -7.247 9.170 13.822 1.00 70.06 111 LEU A N 1
ATOM 891 C CA . LEU A 1 111 ? -6.499 9.542 15.027 1.00 70.06 111 LEU A CA 1
ATOM 892 C C . LEU A 1 111 ? -6.922 10.910 15.590 1.00 70.06 111 LEU A C 1
ATOM 894 O O . LEU A 1 111 ? -7.100 11.045 16.801 1.00 70.06 111 LEU A O 1
ATOM 898 N N . LEU A 1 112 ? -7.126 11.919 14.735 1.00 71.38 112 LEU A N 1
ATOM 899 C CA . LEU A 1 112 ? -7.576 13.253 15.154 1.00 71.38 112 LEU A CA 1
ATOM 900 C C . LEU A 1 112 ? -8.977 13.224 15.766 1.00 71.38 112 LEU A C 1
ATOM 902 O O . LEU A 1 112 ? -9.242 13.954 16.720 1.00 71.38 112 LEU A O 1
ATOM 906 N N . ARG A 1 113 ? -9.870 12.378 15.245 1.00 65.00 113 ARG A N 1
ATOM 907 C CA . ARG A 1 113 ? -11.207 12.202 15.819 1.00 65.00 113 ARG A CA 1
ATOM 908 C C . ARG A 1 113 ? -11.189 11.467 17.146 1.00 65.00 113 ARG A C 1
ATOM 910 O O . ARG A 1 113 ? -11.944 11.841 18.036 1.00 65.00 113 ARG A O 1
ATOM 917 N N . ARG A 1 114 ? -10.293 10.494 17.311 1.00 61.81 114 ARG A N 1
ATOM 918 C CA . ARG A 1 114 ? -10.139 9.792 18.587 1.00 61.81 114 ARG A CA 1
ATOM 919 C C . ARG A 1 114 ? -9.685 10.724 19.711 1.00 61.81 114 ARG A C 1
ATOM 921 O O . ARG A 1 114 ? -10.199 10.606 20.807 1.00 61.81 114 ARG A O 1
ATOM 928 N N . LYS A 1 115 ? -8.790 11.683 19.440 1.00 54.50 115 LYS A N 1
ATOM 929 C CA . LYS A 1 115 ? -8.272 12.631 20.452 1.00 54.50 115 LYS A CA 1
ATOM 930 C C . LYS A 1 115 ? -9.342 13.567 21.049 1.00 54.50 115 LYS A C 1
ATOM 932 O O . LYS A 1 115 ? -9.045 14.327 21.964 1.00 54.50 115 LYS A O 1
ATOM 937 N N . LYS A 1 116 ? -10.557 13.572 20.490 1.00 47.50 116 LYS A N 1
ATOM 938 C CA . LYS A 1 116 ? -11.697 14.354 20.984 1.00 47.50 116 LYS A CA 1
ATOM 939 C C . LYS A 1 116 ? -12.532 13.626 22.050 1.00 47.50 116 LYS A C 1
ATOM 941 O O . LYS A 1 116 ? -13.438 14.255 22.590 1.00 47.50 116 LYS A O 1
ATOM 946 N N . HIS A 1 117 ? -12.225 12.361 22.340 1.00 39.91 117 HIS A N 1
ATOM 947 C CA . HIS A 1 117 ? -12.731 11.591 23.480 1.00 39.91 117 HIS A CA 1
ATOM 948 C C . HIS A 1 117 ? -11.602 11.332 24.479 1.00 39.91 117 HIS A C 1
ATOM 950 O O . HIS A 1 117 ? -11.932 11.199 25.675 1.00 39.91 117 HIS A O 1
#

Secondary structure (DSSP, 8-state):
------TTSHHHHH-----S--HHHHHHHHHHHHHHHTTHHHH--SSSPPPTTPPPHHHHTSHHHHHHHHHHHHHHHHTT-TTS---SHHHHHHHHHHIIIIIHHHHHHHHHHHTT-

Organism: Escherichia coli (NCBI:txid562)

Foldseek 3Di:
DDDPPDPPPPVPVPPPPPPPDDVVLQVLLQVLCCVPPVVLCVVDDGPDDDPPPDDDPVRCPPPVNVVVVLVVVQCVVCVVPVPDDRDSVVVVVVVVCCCCVSPVVSVVSSVVVVVVD

InterPro domains:
  IPR008090 Ferric iron reductase [PR01714] (16-32)
  IPR008090 Ferric iron reductase [PR01714] (56-73)
  IPR008090 Ferric iron reductase [PR01714] (93-108)

Sequence (117 aa):
MAYRSAPLYEDVIWRTHLQPQDAGLAQAIRATIAEHREHLLEFIRLDEPAPLNAMTLAQWSSTNALSSLLAVYSDHIYRNQPTMIRENKPLISLWAQWYIGLMVPPLMLALLRRKKH